Protein AF-A0A139QAG7-F1 (afdb_monomer_lite)

pLDDT: mean 84.84, std 18.72, range [39.44, 98.06]

Structure (mmCIF, N/CA/C/O backbone):
data_AF-A0A139QAG7-F1
#
_entry.id   AF-A0A139QAG7-F1
#
loop_
_atom_site.group_PDB
_atom_site.id
_atom_site.type_symbol
_atom_site.label_atom_id
_atom_site.label_alt_id
_atom_site.label_comp_id
_atom_site.label_asym_id
_atom_site.label_entity_id
_atom_site.label_seq_id
_atom_site.pdbx_PDB_ins_code
_atom_site.Cartn_x
_atom_site.Cartn_y
_atom_site.Cartn_z
_atom_site.occupancy
_atom_site.B_iso_or_equiv
_atom_site.auth_seq_id
_atom_site.auth_comp_id
_atom_site.auth_asym_id
_atom_site.auth_atom_id
_atom_site.pdbx_PDB_model_num
ATOM 1 N N . MET A 1 1 ? 28.603 -2.813 -2.381 1.00 39.44 1 MET A N 1
ATOM 2 C CA . MET A 1 1 ? 27.798 -3.187 -1.201 1.00 39.44 1 MET A CA 1
ATOM 3 C C . MET A 1 1 ? 26.338 -3.170 -1.615 1.00 39.44 1 MET A C 1
ATOM 5 O O . MET A 1 1 ? 25.783 -2.092 -1.758 1.00 39.44 1 MET A O 1
ATOM 9 N N . THR A 1 2 ? 25.737 -4.319 -1.912 1.00 40.84 2 THR A N 1
ATOM 10 C CA . THR A 1 2 ? 24.306 -4.400 -2.237 1.00 40.84 2 THR A CA 1
ATOM 11 C C . THR A 1 2 ? 23.558 -4.805 -0.976 1.00 40.84 2 THR A C 1
ATOM 13 O O . THR A 1 2 ? 23.741 -5.890 -0.432 1.00 40.84 2 THR A O 1
ATOM 16 N N . LYS A 1 3 ? 22.805 -3.835 -0.458 1.00 52.28 3 LYS A N 1
ATOM 17 C CA . LYS A 1 3 ? 21.985 -3.900 0.748 1.00 52.28 3 LYS A CA 1
ATOM 18 C C . LYS A 1 3 ? 21.012 -5.074 0.628 1.00 52.28 3 LYS A C 1
ATOM 20 O O . LYS A 1 3 ? 20.250 -5.140 -0.331 1.00 52.28 3 LYS A O 1
ATOM 25 N N . ALA A 1 4 ? 21.071 -5.993 1.587 1.00 48.38 4 ALA A N 1
ATOM 26 C CA . ALA A 1 4 ? 20.126 -7.089 1.700 1.00 48.38 4 ALA A CA 1
ATOM 27 C C . ALA A 1 4 ? 18.720 -6.504 1.880 1.00 48.38 4 ALA A C 1
ATOM 29 O O . ALA A 1 4 ? 18.447 -5.833 2.877 1.00 48.38 4 ALA A O 1
ATOM 30 N N . VAL A 1 5 ? 17.847 -6.727 0.900 1.00 51.47 5 VAL A N 1
ATOM 31 C CA . VAL A 1 5 ? 16.409 -6.536 1.078 1.00 51.47 5 VAL A CA 1
ATOM 32 C C . VAL A 1 5 ? 15.975 -7.678 1.984 1.00 51.47 5 VAL A C 1
ATOM 34 O O . VAL A 1 5 ? 15.914 -8.832 1.562 1.00 51.47 5 VAL A O 1
ATOM 37 N N . ALA A 1 6 ? 15.816 -7.369 3.270 1.00 46.78 6 ALA A N 1
ATOM 38 C CA . ALA A 1 6 ? 15.236 -8.286 4.231 1.00 46.78 6 ALA A CA 1
ATOM 39 C C . ALA A 1 6 ? 13.860 -8.680 3.691 1.00 46.78 6 ALA A C 1
ATOM 41 O O . ALA A 1 6 ? 12.980 -7.836 3.539 1.00 46.78 6 ALA A O 1
ATOM 42 N N . LYS A 1 7 ? 13.732 -9.954 3.330 1.00 45.44 7 LYS A N 1
ATOM 43 C CA . LYS A 1 7 ? 12.477 -10.595 2.967 1.00 45.44 7 LYS A CA 1
ATOM 44 C C . LYS A 1 7 ? 11.610 -10.543 4.223 1.00 45.44 7 LYS A C 1
ATOM 46 O O . LYS A 1 7 ? 11.795 -11.358 5.123 1.00 45.44 7 LYS A O 1
ATOM 51 N N . GLU A 1 8 ? 10.789 -9.502 4.345 1.00 52.34 8 GLU A N 1
ATOM 52 C CA . GLU A 1 8 ? 9.774 -9.440 5.389 1.00 52.34 8 GLU A CA 1
ATOM 53 C C . GLU A 1 8 ? 8.876 -10.659 5.182 1.00 52.34 8 GLU A C 1
ATOM 55 O O . GLU A 1 8 ? 8.322 -10.863 4.105 1.00 52.34 8 GLU A O 1
ATOM 60 N N . GLU A 1 9 ? 8.883 -11.536 6.180 1.00 45.78 9 GLU A N 1
ATOM 61 C CA . GLU A 1 9 ? 8.122 -12.777 6.220 1.00 45.78 9 GLU A CA 1
ATOM 62 C C . GLU A 1 9 ? 6.659 -12.505 5.842 1.00 45.78 9 GLU A C 1
ATOM 64 O O . GLU A 1 9 ? 6.070 -11.563 6.376 1.00 45.78 9 GLU A O 1
ATOM 69 N N . ASP A 1 10 ? 6.093 -13.351 4.969 1.00 49.41 10 ASP A N 1
ATOM 70 C CA . ASP A 1 10 ? 4.656 -13.491 4.669 1.00 49.41 10 ASP A CA 1
ATOM 71 C C . ASP A 1 10 ? 3.881 -13.848 5.949 1.00 49.41 10 ASP A C 1
ATOM 73 O O . ASP A 1 10 ? 3.385 -14.958 6.146 1.00 49.41 10 ASP A O 1
ATOM 77 N N . LYS A 1 11 ? 3.821 -12.920 6.897 1.00 56.78 11 LYS A N 1
ATOM 78 C CA . LYS A 1 11 ? 2.822 -12.954 7.949 1.00 56.78 11 LYS A CA 1
ATOM 79 C C . LYS A 1 11 ? 1.591 -12.336 7.327 1.00 56.78 11 LYS A C 1
ATOM 81 O O . LYS A 1 11 ? 1.556 -11.123 7.140 1.00 56.78 11 LYS A O 1
ATOM 86 N N . GLU A 1 12 ? 0.615 -13.178 6.990 1.00 66.06 12 GLU A N 1
ATOM 87 C CA . GLU A 1 12 ? -0.751 -12.730 6.734 1.00 66.06 12 GLU A CA 1
ATOM 88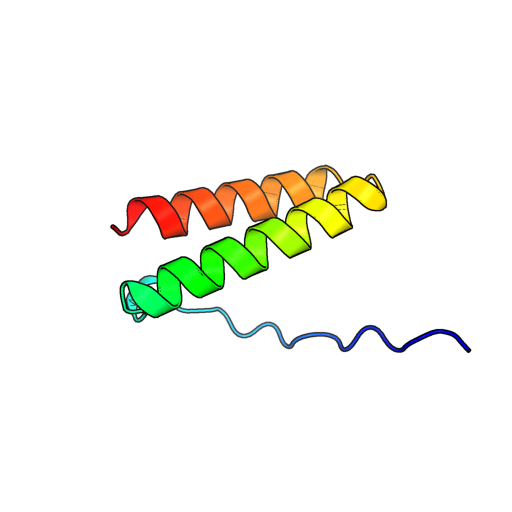 C C . GLU A 1 12 ? -1.159 -11.826 7.899 1.00 66.06 12 GLU A C 1
ATOM 90 O O . GLU A 1 12 ? -1.345 -12.267 9.036 1.00 66.06 12 GLU A O 1
ATOM 95 N N . VAL A 1 13 ? -1.190 -10.522 7.640 1.00 73.31 13 VAL A N 1
ATOM 96 C CA . VAL A 1 13 ? -1.644 -9.547 8.619 1.00 73.31 13 VAL A CA 1
ATOM 97 C C . VAL A 1 13 ? -3.154 -9.710 8.696 1.00 73.31 13 VAL A C 1
ATOM 99 O O . VAL A 1 13 ? -3.852 -9.360 7.748 1.00 73.31 13 VAL A O 1
ATOM 102 N N . ASP A 1 14 ? -3.674 -10.227 9.811 1.00 84.62 14 ASP A N 1
ATOM 103 C CA . ASP A 1 14 ? -5.119 -10.228 10.044 1.00 84.62 14 ASP A CA 1
ATOM 104 C C . ASP A 1 14 ? -5.594 -8.794 10.307 1.00 84.62 14 ASP A C 1
ATOM 106 O O . ASP A 1 14 ? -5.570 -8.286 11.432 1.00 84.62 14 ASP A O 1
ATOM 110 N N . ILE A 1 15 ? -6.030 -8.133 9.237 1.00 82.81 15 ILE A N 1
ATOM 111 C CA . ILE A 1 15 ? -6.432 -6.725 9.230 1.00 82.81 15 ILE A CA 1
ATOM 112 C C . ILE A 1 15 ? -7.632 -6.471 10.164 1.00 82.81 15 ILE A C 1
ATOM 114 O O . ILE A 1 15 ? -7.785 -5.362 10.694 1.00 82.81 15 ILE A O 1
ATOM 118 N N . ASN A 1 16 ? -8.458 -7.491 10.427 1.00 86.00 16 ASN A N 1
ATOM 119 C CA . ASN A 1 16 ? -9.624 -7.378 11.307 1.00 86.00 16 ASN A CA 1
ATOM 120 C C . ASN A 1 16 ? -9.227 -7.232 12.781 1.00 86.00 16 ASN A C 1
ATOM 122 O O . ASN A 1 16 ? -9.946 -6.588 13.546 1.00 86.00 16 ASN A O 1
ATOM 126 N N . SER A 1 17 ? -8.073 -7.782 13.168 1.00 89.44 17 SER A N 1
ATOM 127 C CA . SER A 1 17 ? -7.562 -7.734 14.543 1.00 89.44 17 SER A CA 1
ATOM 128 C C . SER A 1 17 ? -6.943 -6.384 14.930 1.00 89.44 17 SER A C 1
ATOM 130 O O . SER A 1 17 ? -6.807 -6.087 16.117 1.00 89.44 17 SER A O 1
ATOM 132 N N . LEU A 1 18 ? -6.598 -5.549 13.943 1.00 91.19 18 LEU A N 1
ATOM 133 C CA . LEU A 1 18 ? -5.904 -4.283 14.168 1.00 91.19 18 LEU A CA 1
ATOM 134 C C . LEU A 1 18 ? -6.815 -3.230 14.805 1.00 91.19 18 LEU A C 1
ATOM 136 O O . LEU A 1 18 ? -8.009 -3.128 14.511 1.00 91.19 18 LEU A O 1
ATOM 140 N N . ASN A 1 19 ? -6.233 -2.370 15.631 1.00 93.62 19 ASN A N 1
ATOM 141 C CA . ASN A 1 19 ? -6.888 -1.167 16.121 1.00 93.62 19 ASN A CA 1
ATOM 142 C C . ASN A 1 19 ? -6.738 0.007 15.129 1.00 93.62 19 ASN A C 1
ATOM 144 O O . ASN A 1 19 ? -6.016 -0.053 14.134 1.00 93.62 19 ASN A O 1
ATOM 148 N N . LYS A 1 20 ? -7.416 1.127 15.407 1.00 93.06 20 LYS A N 1
ATOM 149 C CA . LYS A 1 20 ? -7.416 2.305 14.521 1.00 93.06 20 LYS A CA 1
ATOM 150 C C . LYS A 1 20 ? -6.026 2.915 14.298 1.00 93.06 20 LYS A C 1
ATOM 152 O O . LYS A 1 20 ? -5.772 3.476 13.233 1.00 93.06 20 LYS A O 1
ATOM 157 N N . GLN A 1 21 ? -5.146 2.873 15.295 1.00 94.31 21 GLN A N 1
ATOM 158 C CA . GLN A 1 21 ? -3.783 3.382 15.153 1.00 94.31 21 GLN A CA 1
ATOM 159 C C . GLN A 1 21 ? -2.941 2.432 14.299 1.00 94.31 21 GLN A C 1
ATOM 161 O O . GLN A 1 21 ? -2.304 2.884 13.350 1.00 94.31 21 GLN A O 1
ATOM 166 N N . GLU A 1 22 ? -3.020 1.131 14.562 1.00 94.00 22 GLU A N 1
ATOM 167 C CA . GLU A 1 22 ? -2.324 0.100 13.787 1.00 94.00 22 GLU A CA 1
ATOM 168 C C . GLU A 1 22 ? -2.768 0.101 12.319 1.00 94.00 22 GLU A C 1
ATOM 170 O O . GLU A 1 22 ? -1.929 0.036 11.425 1.00 94.00 22 GLU A O 1
ATOM 175 N N . ARG A 1 23 ? -4.066 0.293 12.039 1.00 93.81 23 ARG A N 1
ATOM 176 C CA . ARG A 1 23 ? -4.564 0.464 10.663 1.00 93.81 23 ARG A CA 1
ATOM 177 C C . ARG A 1 23 ? -3.948 1.677 9.965 1.00 93.81 23 ARG A C 1
ATOM 179 O O . ARG A 1 23 ? -3.575 1.590 8.798 1.00 93.81 23 ARG A O 1
ATOM 186 N N . LYS A 1 24 ? -3.794 2.809 10.662 1.00 94.44 24 LYS A N 1
ATOM 187 C CA . LYS A 1 24 ? -3.131 4.002 10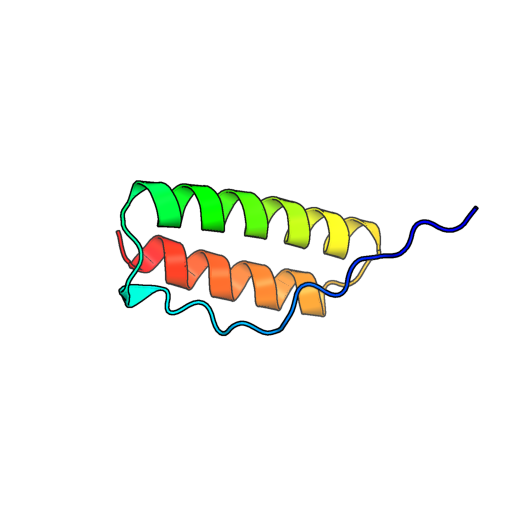.100 1.00 94.44 24 LYS A CA 1
ATOM 188 C C . LYS A 1 24 ? -1.649 3.762 9.825 1.00 94.44 24 LYS A C 1
ATOM 190 O O . LYS A 1 24 ? -1.134 4.256 8.825 1.00 94.44 24 LYS A O 1
ATOM 195 N N . GLU A 1 25 ? -0.961 3.053 10.713 1.00 95.38 25 GLU A N 1
ATOM 196 C CA . GLU A 1 25 ? 0.449 2.695 10.534 1.00 95.38 25 GLU A CA 1
ATOM 197 C C . GLU A 1 25 ? 0.626 1.719 9.368 1.00 95.38 25 GLU A C 1
ATOM 199 O O . GLU A 1 25 ? 1.505 1.930 8.530 1.00 95.38 25 GLU A O 1
ATOM 204 N N . LEU A 1 26 ? -0.269 0.735 9.241 1.00 94.50 26 LEU A N 1
ATOM 205 C CA . LEU A 1 26 ? -0.300 -0.187 8.112 1.00 94.50 26 LEU A CA 1
ATOM 206 C C . LEU A 1 26 ? -0.516 0.557 6.791 1.00 94.50 26 LEU A C 1
ATOM 208 O O . LEU A 1 26 ? 0.278 0.385 5.875 1.00 94.50 26 LEU A O 1
ATOM 212 N N . VAL A 1 27 ? -1.505 1.455 6.705 1.00 95.25 27 VAL A N 1
ATOM 213 C CA . VAL A 1 27 ? -1.729 2.284 5.504 1.00 95.25 27 VAL A CA 1
ATOM 214 C C . VAL A 1 27 ? -0.468 3.056 5.112 1.00 95.25 27 VAL A C 1
ATOM 216 O O . VAL A 1 27 ? -0.084 3.028 3.948 1.00 95.25 27 VAL A O 1
ATOM 219 N N . LYS A 1 28 ? 0.222 3.694 6.066 1.00 96.62 28 LYS A N 1
ATOM 220 C CA . LYS A 1 28 ? 1.474 4.417 5.778 1.00 96.62 28 LYS A CA 1
ATOM 221 C C . LYS A 1 28 ? 2.580 3.496 5.265 1.00 96.62 28 LYS A C 1
ATOM 223 O O . LYS A 1 28 ? 3.350 3.892 4.391 1.00 96.62 28 LYS A O 1
ATOM 228 N N . LYS A 1 29 ? 2.680 2.280 5.812 1.00 96.31 29 LYS A N 1
ATOM 229 C CA . LYS A 1 29 ? 3.641 1.275 5.343 1.00 96.31 29 LYS A CA 1
ATOM 230 C C . LYS A 1 29 ? 3.334 0.867 3.899 1.00 96.31 29 LYS A C 1
ATOM 232 O O . LYS A 1 29 ? 4.240 0.889 3.070 1.00 96.31 29 LYS A O 1
ATOM 237 N N . LEU A 1 30 ? 2.066 0.587 3.597 1.00 96.25 30 LEU A N 1
ATOM 238 C CA . LEU A 1 30 ? 1.607 0.242 2.251 1.00 96.25 30 LEU A CA 1
ATOM 239 C C . LEU A 1 30 ? 1.845 1.385 1.256 1.00 96.25 30 LEU A C 1
ATOM 241 O O . LEU A 1 30 ? 2.349 1.147 0.165 1.00 96.25 30 LEU A O 1
ATOM 245 N N . GLU A 1 31 ? 1.579 2.637 1.635 1.00 97.38 31 GLU A N 1
ATOM 246 C CA . GLU A 1 31 ? 1.856 3.805 0.784 1.00 97.38 31 GLU A CA 1
ATOM 247 C C . GLU A 1 31 ? 3.341 3.893 0.395 1.00 97.38 31 GLU A C 1
ATOM 249 O O . GLU A 1 31 ? 3.655 4.141 -0.770 1.00 97.38 31 GLU A O 1
ATOM 254 N N . LYS A 1 32 ? 4.256 3.620 1.335 1.00 97.81 32 LYS A N 1
ATOM 255 C CA . LYS A 1 32 ? 5.701 3.586 1.064 1.00 97.81 32 LYS A CA 1
ATOM 256 C C . LYS A 1 32 ? 6.088 2.435 0.134 1.00 97.81 32 LYS A C 1
ATOM 258 O O . LYS A 1 32 ? 6.835 2.653 -0.812 1.00 97.81 32 LYS A O 1
ATOM 263 N N . GLN A 1 33 ? 5.564 1.232 0.371 1.00 96.56 33 GLN A N 1
ATOM 264 C CA . GLN A 1 33 ? 5.838 0.068 -0.480 1.00 96.56 33 GLN A CA 1
ATOM 265 C C . GLN A 1 33 ? 5.299 0.263 -1.904 1.00 96.56 33 GLN A C 1
ATOM 267 O O . GLN A 1 33 ? 5.962 -0.100 -2.869 1.00 96.56 33 GLN A O 1
ATOM 272 N N . MET A 1 34 ? 4.131 0.896 -2.053 1.00 97.56 34 MET A N 1
ATOM 273 C CA . MET A 1 34 ? 3.576 1.244 -3.362 1.00 97.56 34 MET A CA 1
ATOM 274 C C . MET A 1 34 ? 4.470 2.247 -4.099 1.00 97.56 34 MET A C 1
ATOM 276 O O . MET A 1 34 ? 4.687 2.094 -5.297 1.00 97.56 34 MET A O 1
ATOM 280 N N . GLN A 1 35 ? 5.002 3.260 -3.403 1.00 97.69 35 GLN A N 1
ATOM 281 C CA . GLN A 1 35 ? 5.953 4.207 -3.997 1.00 97.69 35 GLN A CA 1
ATOM 282 C C . GLN A 1 35 ? 7.232 3.505 -4.456 1.00 97.69 35 GLN A C 1
ATOM 284 O O . GLN A 1 35 ? 7.654 3.720 -5.586 1.00 97.69 35 GLN A O 1
ATOM 289 N N . GLU A 1 36 ? 7.798 2.621 -3.632 1.00 97.88 36 GLU A N 1
ATOM 290 C CA . GLU A 1 36 ? 8.973 1.821 -4.001 1.00 97.88 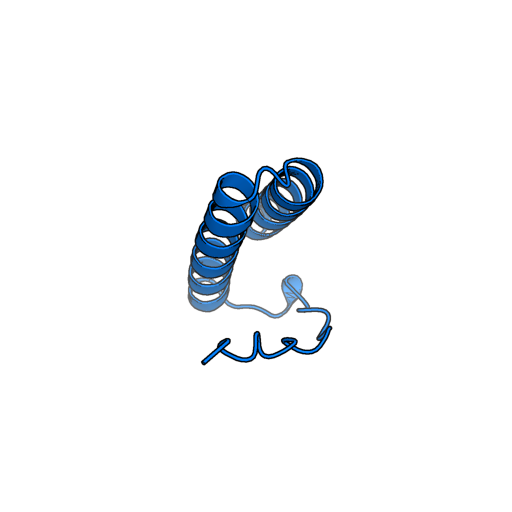36 GLU A CA 1
ATOM 291 C C . GLU A 1 36 ? 8.695 0.943 -5.237 1.00 97.88 36 GLU A C 1
ATOM 293 O O . GLU A 1 36 ? 9.527 0.883 -6.140 1.00 97.88 36 GLU A O 1
ATOM 298 N N . ALA A 1 37 ? 7.509 0.328 -5.330 1.00 97.31 37 ALA A N 1
ATOM 299 C CA . ALA A 1 37 ? 7.084 -0.441 -6.504 1.00 97.31 37 ALA A CA 1
ATOM 300 C C . ALA A 1 37 ? 6.966 0.437 -7.766 1.00 97.31 37 ALA A C 1
ATOM 302 O O . ALA A 1 37 ? 7.454 0.070 -8.834 1.00 97.31 37 ALA A O 1
ATOM 303 N N . VAL A 1 38 ? 6.391 1.638 -7.642 1.00 97.31 38 VAL A N 1
ATOM 304 C CA . VAL A 1 38 ? 6.307 2.615 -8.741 1.00 97.31 38 VAL A CA 1
ATOM 305 C C . VAL A 1 38 ? 7.694 3.080 -9.194 1.00 97.31 38 VAL A C 1
ATOM 307 O O . VAL A 1 38 ? 7.920 3.204 -10.397 1.00 97.31 38 VAL A O 1
ATOM 310 N N . GLU A 1 39 ? 8.632 3.307 -8.269 1.00 97.88 39 GLU A N 1
ATOM 311 C CA . GLU A 1 39 ? 10.010 3.716 -8.587 1.00 97.88 39 GLU A CA 1
ATOM 312 C C . GLU A 1 39 ? 10.749 2.678 -9.442 1.00 97.88 39 GLU A C 1
ATOM 314 O O . GLU A 1 39 ? 11.558 3.047 -10.295 1.00 97.88 39 GLU A O 1
ATOM 319 N N . VAL A 1 40 ? 10.444 1.391 -9.256 1.00 98.06 40 VAL A N 1
ATOM 320 C CA . VAL A 1 40 ? 11.004 0.291 -10.059 1.00 98.06 40 VAL A CA 1
ATOM 321 C C . VAL A 1 40 ? 10.103 -0.138 -11.223 1.00 98.06 40 VAL A C 1
ATOM 323 O O . VAL A 1 40 ? 10.384 -1.144 -11.870 1.00 98.06 40 VAL A O 1
ATOM 326 N N . LEU A 1 41 ? 9.063 0.650 -11.533 1.00 98.06 41 LEU A N 1
ATOM 327 C CA . LEU A 1 41 ? 8.083 0.418 -12.606 1.00 98.06 41 LEU A CA 1
ATOM 328 C C . LEU A 1 41 ? 7.278 -0.889 -12.467 1.00 98.06 41 LEU A C 1
ATOM 330 O O . LEU A 1 41 ? 6.740 -1.398 -13.452 1.00 98.06 41 LEU A O 1
ATOM 334 N N . ASP A 1 42 ? 7.153 -1.411 -11.248 1.00 97.94 42 ASP A N 1
ATOM 335 C CA . ASP A 1 42 ? 6.318 -2.567 -10.929 1.00 97.94 42 ASP A CA 1
ATOM 336 C C . ASP A 1 42 ? 4.880 -2.121 -10.618 1.00 97.94 42 ASP A C 1
ATOM 338 O O . ASP A 1 42 ? 4.453 -1.958 -9.470 1.00 97.94 42 ASP A O 1
ATOM 342 N N . PHE A 1 43 ? 4.120 -1.853 -11.681 1.00 96.62 43 PHE A N 1
ATOM 343 C CA . PH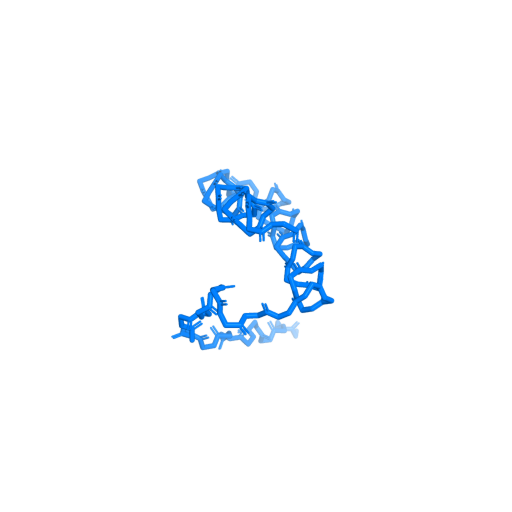E A 1 43 ? 2.743 -1.371 -11.560 1.00 96.62 43 PHE A CA 1
ATOM 344 C C . PHE A 1 43 ? 1.753 -2.451 -11.121 1.00 96.62 43 PHE A C 1
ATOM 346 O O . PHE A 1 43 ? 0.700 -2.113 -10.578 1.00 96.62 43 PHE A O 1
ATOM 353 N N . GLU A 1 44 ? 2.070 -3.727 -11.347 1.00 97.94 44 GLU A N 1
ATOM 354 C CA . GLU A 1 44 ? 1.240 -4.838 -10.881 1.00 97.94 44 GLU A CA 1
ATOM 355 C C . GLU A 1 44 ? 1.284 -4.907 -9.354 1.00 97.94 44 GLU A C 1
ATOM 357 O O . GLU A 1 44 ? 0.234 -4.867 -8.707 1.00 97.94 44 GLU A O 1
ATOM 362 N N . LEU A 1 45 ? 2.487 -4.875 -8.775 1.00 96.06 45 LEU A N 1
ATOM 363 C CA . LEU A 1 45 ? 2.657 -4.810 -7.329 1.00 96.06 45 LEU A CA 1
ATOM 364 C C . LEU A 1 45 ? 2.037 -3.533 -6.746 1.00 96.06 45 LEU A C 1
ATOM 366 O O . LEU A 1 45 ? 1.333 -3.585 -5.737 1.00 96.06 45 LEU A O 1
ATOM 370 N N . ALA A 1 46 ? 2.227 -2.380 -7.394 1.00 97.31 46 ALA A N 1
ATOM 371 C CA . ALA A 1 46 ? 1.609 -1.134 -6.945 1.00 97.31 46 ALA A CA 1
ATOM 372 C C . ALA A 1 46 ? 0.067 -1.213 -6.926 1.00 97.31 46 ALA A C 1
ATOM 374 O O . ALA A 1 46 ? -0.565 -0.700 -5.998 1.00 97.31 46 A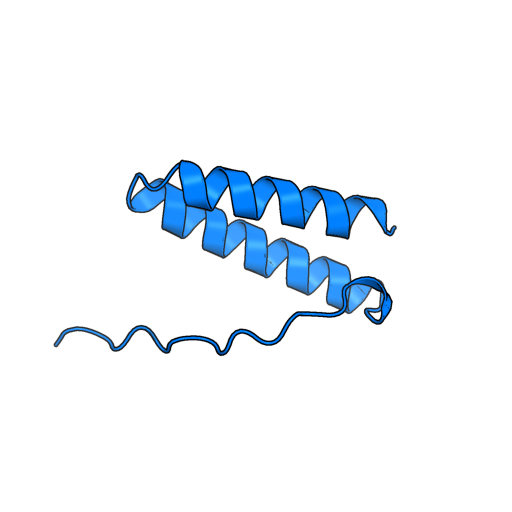LA A O 1
ATOM 375 N N . ALA A 1 47 ? -0.548 -1.874 -7.914 1.00 97.75 47 ALA A N 1
ATOM 376 C CA . ALA A 1 47 ? -1.993 -2.090 -7.955 1.00 97.75 47 ALA A CA 1
ATOM 377 C C . ALA A 1 47 ? -2.471 -3.015 -6.824 1.00 97.75 47 ALA A C 1
ATOM 379 O O . ALA A 1 47 ? -3.445 -2.681 -6.151 1.00 97.75 47 ALA A O 1
ATOM 380 N N . GLN A 1 48 ? -1.754 -4.109 -6.554 1.00 96.75 48 GLN A N 1
ATOM 381 C CA . GLN A 1 48 ? -2.060 -5.011 -5.436 1.00 96.75 48 GLN A CA 1
ATOM 382 C C . GLN A 1 48 ? -1.983 -4.289 -4.083 1.00 96.75 48 GLN A C 1
ATOM 384 O O . GLN A 1 48 ? -2.886 -4.402 -3.252 1.00 96.75 48 GLN A O 1
ATOM 389 N N . ILE A 1 49 ? -0.935 -3.486 -3.873 1.00 96.69 49 ILE A N 1
ATOM 390 C CA . ILE A 1 49 ? -0.760 -2.713 -2.637 1.00 96.69 49 ILE A CA 1
ATOM 391 C C . ILE A 1 49 ? -1.875 -1.670 -2.479 1.00 96.69 49 ILE A C 1
ATOM 393 O O . ILE A 1 49 ? -2.384 -1.470 -1.372 1.00 96.69 49 ILE A O 1
ATOM 397 N N . ARG A 1 50 ? -2.285 -1.014 -3.573 1.00 96.62 50 ARG A N 1
ATOM 398 C CA . ARG A 1 50 ? -3.422 -0.084 -3.567 1.00 96.62 50 ARG A CA 1
ATOM 399 C C . ARG A 1 50 ? -4.703 -0.783 -3.120 1.00 96.62 50 ARG A C 1
ATOM 401 O O . ARG A 1 50 ? -5.424 -0.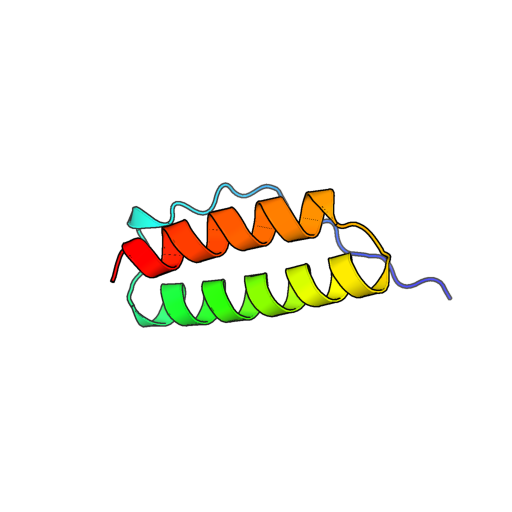219 -2.298 1.00 96.62 50 ARG A O 1
ATOM 408 N N . ASP A 1 51 ? -4.986 -1.965 -3.653 1.00 96.81 51 ASP A N 1
ATOM 409 C CA . ASP A 1 51 ? -6.216 -2.696 -3.349 1.00 96.81 51 ASP A CA 1
ATOM 410 C C . ASP A 1 51 ? -6.245 -3.115 -1.869 1.00 96.81 51 ASP A C 1
ATOM 412 O O . ASP A 1 51 ? -7.197 -2.786 -1.160 1.00 96.81 51 ASP A O 1
ATOM 416 N N . MET A 1 52 ? -5.142 -3.656 -1.342 1.00 94.06 52 MET A N 1
ATOM 417 C CA . MET A 1 52 ? -5.005 -3.947 0.092 1.00 94.06 52 MET A CA 1
ATOM 418 C C . MET A 1 52 ? -5.156 -2.684 0.961 1.00 94.06 52 MET A C 1
ATOM 420 O O . MET A 1 52 ? -5.815 -2.701 1.999 1.00 94.06 52 MET A O 1
ATOM 424 N N . MET A 1 53 ? -4.593 -1.544 0.548 1.00 94.75 53 MET A N 1
ATOM 425 C CA . MET A 1 53 ? -4.758 -0.285 1.280 1.00 94.75 53 MET A CA 1
ATOM 426 C C . MET A 1 53 ? -6.226 0.175 1.332 1.00 94.75 53 MET A C 1
ATOM 428 O O . MET A 1 53 ? -6.649 0.747 2.343 1.00 94.75 53 MET A O 1
ATOM 432 N N . LEU A 1 54 ? -7.002 -0.044 0.265 1.00 95.44 54 LEU A N 1
ATOM 433 C CA . LEU A 1 54 ? -8.434 0.265 0.241 1.00 95.44 54 LEU A CA 1
ATOM 434 C C . LEU A 1 54 ? -9.218 -0.639 1.197 1.00 95.44 54 LEU A C 1
ATOM 436 O O . LEU A 1 54 ? -10.092 -0.136 1.902 1.00 95.44 54 LEU A O 1
ATOM 440 N N . GLU A 1 55 ? -8.863 -1.920 1.291 1.00 93.06 55 GLU A N 1
ATOM 441 C CA . GLU A 1 55 ? -9.451 -2.847 2.266 1.00 93.06 55 GLU A CA 1
ATOM 442 C C . GLU A 1 55 ? -9.193 -2.391 3.707 1.00 93.06 55 GLU A C 1
ATOM 444 O O . GLU A 1 55 ? -10.128 -2.284 4.501 1.00 93.06 55 GLU A O 1
ATOM 449 N N . VAL A 1 56 ? -7.952 -2.010 4.039 1.00 92.56 56 VAL A N 1
ATOM 450 C CA . VAL A 1 56 ? -7.617 -1.480 5.374 1.00 92.56 56 VAL A CA 1
ATOM 451 C C . VAL A 1 56 ? -8.418 -0.209 5.683 1.00 92.56 56 VAL A C 1
ATOM 453 O O . VAL A 1 56 ? -8.919 -0.047 6.796 1.00 92.56 56 VAL A O 1
ATOM 456 N N . LYS A 1 57 ? -8.558 0.700 4.705 1.00 90.75 57 LYS A N 1
ATOM 457 C CA . LYS A 1 57 ? -9.317 1.957 4.854 1.00 90.75 57 LYS A CA 1
ATOM 458 C C . LYS A 1 57 ? -10.826 1.721 4.993 1.00 90.75 57 LYS A C 1
ATOM 460 O O . LYS A 1 57 ? -11.487 2.502 5.676 1.00 90.75 57 LYS A O 1
ATOM 465 N N . ALA A 1 58 ? -11.368 0.660 4.396 1.00 92.75 58 ALA A N 1
ATOM 466 C CA . ALA A 1 58 ? -12.782 0.302 4.510 1.00 92.75 58 ALA A CA 1
ATOM 467 C C . ALA A 1 58 ? -13.173 -0.183 5.921 1.00 92.75 58 ALA A C 1
ATOM 469 O O . ALA A 1 58 ? -14.345 -0.111 6.286 1.00 92.75 58 ALA A O 1
ATOM 470 N N . LEU A 1 59 ? -12.202 -0.622 6.731 1.00 86.94 59 LEU A N 1
ATOM 471 C CA . LEU A 1 59 ? -12.411 -1.126 8.095 1.00 86.94 59 LEU A CA 1
ATOM 472 C C . LEU A 1 59 ? -12.514 -0.029 9.186 1.00 86.94 59 LEU A C 1
ATOM 474 O O . LEU A 1 59 ? -12.752 -0.368 10.349 1.00 86.94 59 LEU A O 1
ATOM 478 N N . GLY A 1 60 ? -12.394 1.265 8.836 1.00 66.44 60 GLY A N 1
ATOM 479 C CA . GLY A 1 60 ? -12.785 2.415 9.689 1.00 66.44 60 GLY A CA 1
ATOM 480 C C . GLY A 1 60 ? -11.680 3.254 10.340 1.00 66.44 60 GLY A C 1
ATOM 481 O O . GLY A 1 60 ? -10.704 2.690 10.887 1.00 66.44 60 GLY A O 1
#

Sequence (60 aa):
MTKAVAKEEDKEVDINSLNKQERKELVKKLEKQMQEAVEVLDFELAAQIRDMMLEVKALG

Organism: Streptococcus oralis (NCBI:txid1303)

Secondary structure (DSSP, 8-state):
--------------GGG--HHHHHHHHHHHHHHHHHHHHTT-HHHHHHHHHHHHHHHHT-

Radius of gyration: 12.75 Å; chains: 1; bounding box: 41×18×29 Å

InterPro domains:
  IPR001943 UVR domain [PF02151] (24-58)
  IPR001943 UVR domain [PS50151] (24-59)
  IPR036876 UVR domain superfamily [SSF46600] (15-58)

Foldseek 3Di:
DDDDPPPPDPPPPPLLPDDPVRLVVLLVVLVVVLVVCVVVPNVVSNVVSVVVNVVSVVND